Protein AF-A0A291GX17-F1 (afdb_monomer_lite)

Structure (mmCIF, N/CA/C/O backbone):
data_AF-A0A291GX17-F1
#
_entry.id   AF-A0A291GX17-F1
#
loop_
_atom_site.group_PDB
_atom_site.id
_atom_site.type_symbol
_atom_site.label_atom_id
_atom_site.label_alt_id
_atom_site.label_comp_id
_atom_site.label_asym_id
_atom_site.label_entity_id
_atom_site.label_seq_id
_atom_site.pdbx_PDB_ins_code
_atom_site.Cartn_x
_atom_site.Cartn_y
_atom_site.Cartn_z
_atom_site.occupancy
_atom_site.B_iso_or_equiv
_atom_site.auth_seq_id
_atom_site.auth_comp_id
_atom_site.auth_asym_id
_atom_site.auth_atom_id
_atom_site.pdbx_PDB_model_num
ATOM 1 N N . MET A 1 1 ? 24.734 20.804 -15.281 1.00 50.72 1 MET A N 1
ATOM 2 C CA . MET A 1 1 ? 23.339 21.302 -15.210 1.00 50.72 1 MET A CA 1
ATOM 3 C C . MET A 1 1 ? 22.281 20.192 -15.379 1.00 50.72 1 MET A C 1
ATOM 5 O O . MET A 1 1 ? 21.147 20.442 -15.031 1.00 50.72 1 MET A O 1
ATOM 9 N N . MET A 1 2 ? 22.613 18.959 -15.807 1.00 54.62 2 MET A N 1
ATOM 10 C CA . MET A 1 2 ? 21.639 17.850 -15.981 1.00 54.62 2 MET A CA 1
ATOM 11 C C . MET A 1 2 ? 21.550 16.851 -14.801 1.00 54.62 2 MET A C 1
ATOM 13 O O . MET A 1 2 ? 20.753 15.920 -14.854 1.00 54.62 2 MET A O 1
ATOM 17 N N . GLU A 1 3 ? 22.344 17.026 -13.738 1.00 57.88 3 GLU A N 1
ATOM 18 C CA . GLU A 1 3 ? 22.359 16.127 -12.565 1.00 57.88 3 GLU A CA 1
ATOM 19 C C . GLU A 1 3 ? 21.045 16.203 -11.758 1.00 57.88 3 GLU A C 1
ATOM 21 O O . GLU A 1 3 ? 20.482 15.174 -11.399 1.00 57.88 3 GLU A O 1
ATOM 26 N N . TRP A 1 4 ? 20.451 17.393 -11.592 1.00 58.94 4 TRP A N 1
ATOM 27 C CA . TRP A 1 4 ? 19.185 17.538 -10.853 1.00 58.94 4 TRP A CA 1
ATOM 28 C C . TRP A 1 4 ? 18.002 16.857 -11.570 1.00 58.94 4 TRP A C 1
ATOM 30 O O . TRP A 1 4 ? 17.077 16.366 -10.927 1.00 58.94 4 TRP A O 1
ATOM 40 N N . ILE A 1 5 ? 18.043 16.784 -12.907 1.00 54.34 5 ILE A N 1
ATOM 41 C CA . ILE A 1 5 ? 17.041 16.088 -13.731 1.00 54.34 5 ILE A CA 1
ATOM 42 C C . ILE A 1 5 ? 17.207 14.566 -13.632 1.00 54.34 5 ILE A C 1
ATOM 44 O O . ILE A 1 5 ? 16.278 13.849 -13.977 1.00 54.34 5 ILE A O 1
ATOM 48 N N . ARG A 1 6 ? 18.342 14.050 -13.138 1.00 52.75 6 ARG A N 1
ATOM 49 C CA . ARG A 1 6 ? 18.532 12.624 -12.811 1.00 52.75 6 ARG A CA 1
ATOM 50 C C . ARG A 1 6 ? 18.174 12.300 -11.356 1.00 52.75 6 ARG A C 1
ATOM 52 O O . ARG A 1 6 ? 17.727 11.190 -11.081 1.00 52.75 6 ARG A O 1
ATOM 59 N N . GLU A 1 7 ? 18.250 13.277 -10.454 1.00 54.38 7 GLU A N 1
ATOM 60 C CA . GLU A 1 7 ? 17.769 13.148 -9.068 1.00 54.38 7 GLU A CA 1
ATOM 61 C C . GLU A 1 7 ? 16.243 13.322 -8.930 1.00 54.38 7 GLU A C 1
ATOM 63 O O . GLU A 1 7 ? 15.608 12.620 -8.141 1.00 54.38 7 GLU A O 1
ATOM 68 N N . LEU A 1 8 ? 15.617 14.183 -9.743 1.00 57.50 8 LEU A N 1
ATOM 69 C CA . LEU A 1 8 ? 14.157 14.341 -9.843 1.00 57.50 8 LEU A CA 1
ATOM 70 C C . LEU A 1 8 ? 13.377 13.065 -10.218 1.00 57.50 8 LEU A C 1
ATOM 72 O O . LEU A 1 8 ? 12.280 12.907 -9.692 1.00 57.50 8 LEU A O 1
ATOM 76 N N . PRO A 1 9 ? 13.849 12.156 -11.094 1.00 68.00 9 PRO A N 1
ATOM 77 C CA . PRO A 1 9 ? 13.149 10.913 -11.387 1.00 68.00 9 PRO A CA 1
ATOM 78 C C . PRO A 1 9 ? 13.053 10.028 -10.154 1.00 68.00 9 PRO A C 1
ATOM 80 O O . PRO A 1 9 ? 11.993 9.463 -9.901 1.00 68.00 9 PRO A O 1
ATOM 83 N N . LEU A 1 10 ? 14.118 9.950 -9.351 1.00 67.81 10 LEU A N 1
ATOM 84 C CA . LEU A 1 10 ? 14.095 9.189 -8.108 1.00 67.81 10 LEU A CA 1
ATOM 85 C C . LEU A 1 10 ? 13.261 9.899 -7.046 1.00 67.81 10 LEU A C 1
ATOM 87 O O . LEU A 1 10 ? 12.361 9.288 -6.478 1.00 67.81 10 LEU A O 1
ATOM 91 N N . LEU A 1 11 ? 13.486 11.194 -6.823 1.00 73.56 11 LEU A N 1
ATOM 92 C CA . LEU A 1 11 ? 12.741 11.959 -5.824 1.00 73.56 11 LEU A CA 1
ATOM 93 C C . LEU A 1 11 ? 11.249 12.066 -6.176 1.00 73.56 11 LEU A C 1
ATOM 95 O O . LEU A 1 11 ? 10.399 11.943 -5.302 1.00 73.56 11 LEU A O 1
ATOM 99 N N . GLY A 1 12 ? 10.925 12.230 -7.456 1.00 73.31 12 GLY A N 1
ATOM 100 C CA . GLY A 1 12 ? 9.571 12.265 -8.001 1.00 73.31 12 GLY A CA 1
ATOM 101 C C . GLY A 1 12 ? 8.882 10.904 -7.959 1.00 73.31 12 GLY A C 1
ATOM 102 O O . GLY A 1 12 ? 7.723 10.835 -7.555 1.00 73.31 12 GLY A O 1
ATOM 103 N N . ALA A 1 13 ? 9.585 9.810 -8.282 1.00 71.44 13 ALA A N 1
ATOM 104 C CA . ALA A 1 13 ? 9.055 8.454 -8.120 1.00 71.44 13 ALA A CA 1
ATOM 105 C C . ALA A 1 13 ? 8.811 8.118 -6.643 1.00 71.44 13 ALA A C 1
ATOM 107 O O . ALA A 1 13 ? 7.742 7.614 -6.302 1.00 71.44 13 ALA A O 1
ATOM 108 N N . VAL A 1 14 ? 9.756 8.452 -5.756 1.00 72.62 14 VAL A N 1
ATOM 109 C CA . VAL A 1 14 ? 9.595 8.308 -4.302 1.00 72.62 14 VAL A CA 1
ATOM 110 C C . VAL A 1 14 ? 8.417 9.146 -3.816 1.00 72.62 14 VAL A C 1
ATOM 112 O O . VAL A 1 14 ? 7.564 8.615 -3.115 1.00 72.62 14 VAL A O 1
ATOM 115 N N . ALA A 1 15 ? 8.313 10.418 -4.210 1.00 74.31 15 ALA A N 1
ATOM 116 C CA . ALA A 1 15 ? 7.224 11.304 -3.800 1.00 74.31 15 ALA A CA 1
ATOM 117 C C . ALA A 1 15 ? 5.856 10.811 -4.292 1.00 74.31 15 ALA A C 1
ATOM 119 O O . ALA A 1 15 ? 4.897 10.796 -3.521 1.00 74.31 15 ALA A O 1
ATOM 120 N N . PHE A 1 16 ? 5.765 10.354 -5.542 1.00 74.38 16 PHE A N 1
ATOM 121 C CA . PHE A 1 16 ? 4.548 9.772 -6.105 1.00 74.38 16 PHE A CA 1
ATOM 122 C C . PHE A 1 16 ? 4.145 8.486 -5.374 1.00 74.38 16 PHE A C 1
ATOM 124 O O . PHE A 1 16 ? 3.009 8.365 -4.915 1.00 74.38 16 PHE A O 1
ATOM 131 N N . LEU A 1 17 ? 5.077 7.544 -5.197 1.00 71.50 17 LEU A N 1
ATOM 132 C CA . LEU A 1 17 ? 4.835 6.308 -4.447 1.00 71.50 17 LEU A CA 1
ATOM 133 C C . LEU A 1 17 ? 4.435 6.601 -3.001 1.00 71.50 17 LEU A C 1
ATOM 135 O O . LEU A 1 17 ? 3.506 5.989 -2.477 1.00 71.50 17 LEU A O 1
ATOM 139 N N . TYR A 1 18 ? 5.089 7.569 -2.368 1.00 68.69 18 TYR A N 1
ATOM 140 C CA . TYR A 1 18 ? 4.777 8.006 -1.017 1.00 68.69 18 TYR A CA 1
ATOM 141 C C . TYR A 1 18 ? 3.364 8.597 -0.939 1.00 68.69 18 TYR A C 1
ATOM 143 O O . TYR A 1 18 ? 2.589 8.193 -0.074 1.00 68.69 18 TYR A O 1
ATOM 151 N N . ALA A 1 19 ? 2.966 9.452 -1.885 1.00 76.06 19 ALA A N 1
ATOM 152 C CA . ALA A 1 19 ? 1.598 9.962 -1.975 1.00 76.06 19 ALA A CA 1
ATOM 153 C C . ALA A 1 19 ? 0.570 8.826 -2.123 1.00 76.06 19 ALA A C 1
ATOM 155 O O . ALA A 1 19 ? -0.420 8.788 -1.389 1.00 76.06 19 ALA A O 1
ATOM 156 N N . VAL A 1 20 ? 0.833 7.844 -2.990 1.00 74.94 20 VAL A N 1
ATOM 157 C CA . VAL A 1 20 ? -0.025 6.657 -3.153 1.00 74.94 20 VAL A CA 1
ATOM 158 C C . VAL A 1 20 ? -0.124 5.851 -1.854 1.00 74.94 20 VAL A C 1
ATOM 160 O O . VAL A 1 20 ? -1.219 5.415 -1.484 1.00 74.94 20 VAL A O 1
ATOM 163 N N . ILE A 1 21 ? 0.985 5.670 -1.126 1.00 79.94 21 ILE A N 1
ATOM 164 C CA . ILE A 1 21 ? 0.999 4.994 0.180 1.00 79.94 21 ILE A CA 1
ATOM 165 C C . ILE A 1 21 ? 0.101 5.736 1.166 1.00 79.94 21 ILE A C 1
ATOM 167 O O . ILE A 1 21 ? -0.741 5.102 1.802 1.00 79.94 21 ILE A O 1
ATOM 171 N N . TRP A 1 22 ? 0.229 7.058 1.263 1.00 77.12 22 TRP A N 1
ATOM 172 C CA . TRP A 1 22 ? -0.592 7.886 2.145 1.00 77.12 22 TRP A CA 1
ATOM 173 C C . TRP A 1 22 ? -2.075 7.814 1.797 1.00 77.12 22 TRP A C 1
ATOM 175 O O . TRP A 1 22 ? -2.896 7.578 2.686 1.00 77.12 22 TRP A O 1
ATOM 185 N N . CYS A 1 23 ? -2.426 7.935 0.516 1.00 80.06 23 CYS A N 1
ATOM 186 C CA . CYS A 1 23 ? -3.803 7.801 0.054 1.00 80.06 23 CYS A CA 1
ATOM 187 C C . CYS A 1 23 ? -4.372 6.421 0.394 1.00 80.06 23 CYS A C 1
ATOM 189 O O . CYS A 1 23 ? -5.441 6.328 0.992 1.00 80.06 23 CYS A O 1
ATOM 191 N N . ARG A 1 24 ? -3.657 5.339 0.071 1.00 80.31 24 ARG A N 1
ATOM 192 C CA . ARG A 1 24 ? -4.155 3.970 0.263 1.00 80.31 24 ARG A CA 1
ATOM 193 C C . ARG A 1 24 ? -4.200 3.565 1.732 1.00 80.31 24 ARG A C 1
ATOM 195 O O . ARG A 1 24 ? -5.231 3.079 2.200 1.00 80.31 24 ARG A O 1
ATOM 202 N N . ALA A 1 25 ? -3.099 3.732 2.460 1.00 72.38 25 ALA A N 1
ATOM 203 C CA . ALA A 1 25 ? -3.012 3.364 3.871 1.00 72.38 25 ALA A CA 1
ATOM 204 C C . ALA A 1 25 ? -3.950 4.239 4.709 1.00 72.38 25 ALA A C 1
ATOM 206 O O . ALA A 1 25 ? -4.716 3.714 5.518 1.00 72.38 25 ALA A O 1
ATOM 207 N N . GLY A 1 26 ? -3.978 5.547 4.430 1.00 72.81 26 GLY A N 1
ATOM 208 C CA . GLY A 1 26 ? -4.889 6.503 5.050 1.00 72.81 26 GLY A CA 1
ATOM 209 C C . GLY A 1 26 ? -6.358 6.192 4.767 1.00 72.81 26 GLY A C 1
ATOM 210 O O . GLY A 1 26 ? -7.144 6.126 5.710 1.00 72.81 26 GLY A O 1
ATOM 211 N N . ALA A 1 27 ? -6.740 5.921 3.514 1.00 78.69 27 ALA A N 1
ATOM 212 C CA . ALA A 1 27 ? -8.107 5.515 3.175 1.00 78.69 27 ALA A CA 1
ATOM 213 C C . ALA A 1 27 ? -8.508 4.226 3.904 1.00 78.69 27 ALA A C 1
ATOM 215 O O . ALA A 1 27 ? -9.559 4.179 4.537 1.00 78.69 27 ALA A O 1
ATOM 216 N N . THR A 1 28 ? -7.641 3.211 3.900 1.00 74.69 28 THR A N 1
ATOM 217 C CA . THR A 1 28 ? -7.882 1.932 4.592 1.00 74.69 28 THR A CA 1
ATOM 218 C C . THR A 1 28 ? -8.068 2.133 6.100 1.00 74.69 28 THR A C 1
ATOM 220 O O . THR A 1 28 ? -8.991 1.588 6.709 1.00 74.69 28 THR A O 1
ATOM 223 N N . TYR A 1 29 ? -7.227 2.968 6.708 1.00 73.12 29 TYR A N 1
ATOM 224 C CA . TYR A 1 29 ? -7.314 3.335 8.117 1.00 73.12 29 TYR A CA 1
ATOM 225 C C . TYR A 1 29 ? -8.605 4.102 8.447 1.00 73.12 29 TYR A C 1
ATOM 227 O O . TYR A 1 29 ? -9.268 3.808 9.445 1.00 73.12 29 TYR A O 1
ATOM 235 N N . LEU A 1 30 ? -8.999 5.064 7.606 1.00 77.69 30 LEU A N 1
ATOM 236 C CA . LEU A 1 30 ? -10.239 5.829 7.765 1.00 77.69 30 LEU A CA 1
ATOM 237 C C . LEU A 1 30 ? -11.475 4.943 7.621 1.00 77.69 30 LEU A C 1
ATOM 239 O O . LEU A 1 30 ? -12.404 5.085 8.416 1.00 77.69 30 LEU A O 1
ATOM 243 N N . VAL A 1 31 ? -11.460 4.005 6.673 1.00 83.44 31 VAL A N 1
ATOM 244 C CA . VAL A 1 31 ? -12.503 2.984 6.517 1.00 83.44 31 VAL A CA 1
ATOM 245 C C . VAL A 1 31 ? -12.607 2.139 7.785 1.00 83.44 31 VAL A C 1
ATOM 247 O O . VAL A 1 31 ? -13.695 2.038 8.347 1.00 83.44 31 VAL A O 1
ATOM 250 N N . GLY A 1 32 ? -11.491 1.620 8.313 1.00 77.38 32 GLY A N 1
ATOM 251 C CA . 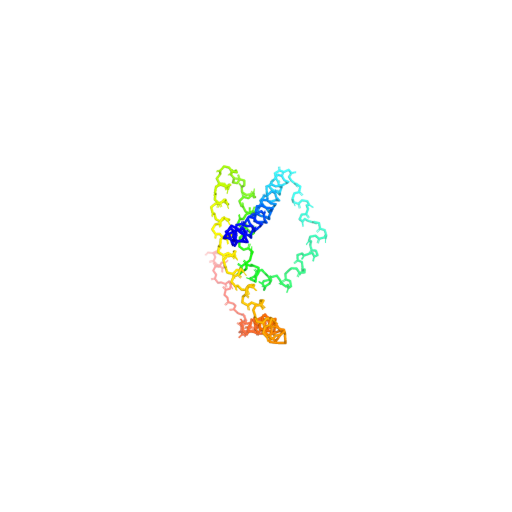GLY A 1 32 ? -11.485 0.861 9.573 1.00 77.38 32 GLY A CA 1
ATOM 252 C C . GLY A 1 32 ? -12.024 1.672 10.759 1.00 77.38 32 GLY A C 1
ATOM 253 O O . GLY A 1 32 ? -12.838 1.191 11.549 1.00 77.38 32 GLY A O 1
ATOM 254 N N . ARG A 1 33 ? -11.648 2.951 10.853 1.00 78.12 33 ARG A N 1
ATOM 255 C CA . ARG A 1 33 ? -12.122 3.861 11.907 1.00 78.12 33 ARG A CA 1
ATOM 256 C C . ARG A 1 33 ? -13.608 4.222 11.746 1.00 78.12 33 ARG A C 1
ATOM 258 O O . ARG A 1 33 ? -14.314 4.403 12.739 1.00 78.12 33 ARG A O 1
ATOM 265 N N . GLY A 1 34 ? -14.093 4.329 10.510 1.00 80.88 34 GLY A N 1
ATOM 266 C CA . GLY A 1 34 ? -15.508 4.498 10.174 1.00 80.88 34 GLY A CA 1
ATOM 267 C C . GLY A 1 34 ? -16.331 3.269 10.555 1.00 80.88 34 GLY A C 1
ATOM 268 O O . GLY A 1 34 ? -17.354 3.409 11.224 1.00 80.88 34 GLY A O 1
ATOM 269 N N . ALA A 1 35 ? -15.829 2.073 10.238 1.00 80.69 35 ALA A N 1
ATOM 270 C CA . ALA A 1 35 ? -16.431 0.803 10.632 1.00 80.69 35 ALA A CA 1
ATOM 271 C C . ALA A 1 35 ? -16.544 0.677 12.159 1.00 80.69 35 ALA A C 1
ATOM 273 O O . ALA A 1 35 ? -17.615 0.351 12.662 1.00 80.69 35 ALA A O 1
ATOM 274 N N . ARG A 1 36 ? -15.502 1.057 12.916 1.00 76.75 36 ARG A N 1
ATOM 275 C CA . ARG A 1 36 ? -15.554 1.117 14.390 1.00 76.75 36 ARG A CA 1
ATOM 276 C C . ARG A 1 36 ? -16.681 2.021 14.902 1.00 76.75 36 ARG A C 1
ATOM 278 O O . ARG A 1 36 ? -17.419 1.647 15.807 1.00 76.75 36 ARG A O 1
ATOM 285 N N . ARG A 1 37 ? -16.843 3.216 14.320 1.00 80.00 37 ARG A N 1
ATOM 286 C CA . ARG A 1 37 ? -17.927 4.145 14.698 1.00 80.00 37 ARG A CA 1
ATOM 287 C C . ARG A 1 37 ? -19.311 3.601 14.351 1.00 80.00 37 ARG A C 1
ATOM 289 O O . ARG A 1 37 ? -20.250 3.831 15.106 1.00 80.00 37 ARG A O 1
ATOM 296 N N . ALA A 1 38 ? -19.443 2.903 13.226 1.00 77.00 38 ALA A N 1
ATOM 297 C CA . ALA A 1 38 ? -20.689 2.255 12.830 1.00 77.00 38 ALA A CA 1
ATOM 298 C C . ALA A 1 38 ? -21.032 1.069 13.748 1.00 77.00 38 ALA A C 1
ATOM 300 O O . ALA A 1 38 ? -22.197 0.906 14.111 1.00 77.00 38 ALA A O 1
ATOM 301 N N . ALA A 1 39 ? -20.025 0.296 14.170 1.00 75.00 39 ALA A N 1
ATOM 302 C CA . ALA A 1 39 ? -20.172 -0.807 15.117 1.00 75.00 39 ALA A CA 1
ATOM 303 C C . ALA A 1 39 ? -20.651 -0.305 16.484 1.00 75.00 39 ALA A C 1
ATOM 305 O O . ALA A 1 39 ? -21.655 -0.790 16.992 1.00 75.00 39 ALA A O 1
ATOM 306 N N . ASN A 1 40 ? -20.034 0.759 17.007 1.00 75.12 40 ASN A N 1
ATOM 307 C CA . ASN A 1 40 ? -20.454 1.398 18.261 1.00 75.12 40 ASN A CA 1
ATOM 308 C C . ASN A 1 40 ? -21.882 1.978 18.214 1.00 75.12 40 ASN A C 1
ATOM 310 O O . ASN A 1 40 ? -22.449 2.286 19.255 1.00 75.12 40 ASN A O 1
ATOM 314 N N . ARG A 1 41 ? -22.461 2.159 17.021 1.00 77.19 41 ARG A N 1
ATOM 315 C CA . ARG A 1 41 ? -23.844 2.621 16.816 1.00 77.19 41 ARG A CA 1
ATOM 316 C C . ARG A 1 41 ? -24.817 1.482 16.479 1.00 77.19 41 ARG A C 1
ATOM 318 O O . ARG A 1 41 ? -25.928 1.763 16.047 1.00 77.19 41 ARG A O 1
ATOM 325 N N . GLY A 1 42 ? -24.393 0.219 16.581 1.00 72.19 42 GLY A N 1
ATOM 326 C CA . GLY A 1 42 ? -25.215 -0.959 16.269 1.00 72.19 42 GLY A CA 1
ATOM 327 C C . GLY A 1 42 ? -25.502 -1.187 14.777 1.00 72.19 42 GLY A C 1
ATOM 328 O O . GLY A 1 42 ? -26.174 -2.148 14.420 1.00 72.19 42 GLY A O 1
ATOM 329 N N . ARG A 1 43 ? -24.976 -0.349 13.870 1.00 66.50 43 ARG A N 1
ATOM 330 C CA . ARG A 1 43 ? -25.295 -0.406 12.426 1.00 66.50 43 ARG A CA 1
ATOM 331 C C . ARG A 1 43 ? -24.566 -1.528 11.683 1.00 66.50 43 ARG A C 1
ATOM 333 O O . ARG A 1 43 ? -24.970 -1.883 10.583 1.00 66.50 43 ARG A O 1
ATOM 340 N N . VAL A 1 44 ? -23.491 -2.068 12.261 1.00 69.31 44 VAL A N 1
ATOM 341 C CA . VAL A 1 44 ? -22.695 -3.143 11.643 1.00 69.31 44 VAL A CA 1
ATOM 342 C C . VAL A 1 44 ? -23.398 -4.494 11.742 1.00 69.31 44 VAL A C 1
ATOM 344 O O . VAL A 1 44 ? -23.408 -5.212 10.751 1.00 69.31 44 VAL A O 1
ATOM 347 N N . ALA A 1 45 ? -24.041 -4.809 12.871 1.00 67.88 45 ALA A N 1
ATOM 348 C CA . ALA A 1 45 ? -24.790 -6.058 13.027 1.00 67.88 45 ALA A CA 1
ATOM 349 C C . ALA A 1 45 ? -25.913 -6.166 11.977 1.00 67.88 45 ALA A C 1
ATOM 351 O O . ALA A 1 45 ? -25.930 -7.099 11.184 1.00 67.88 45 ALA A O 1
ATOM 352 N N . ALA A 1 46 ? -26.734 -5.118 11.850 1.00 71.00 46 ALA A N 1
ATOM 353 C CA . ALA A 1 46 ? -27.810 -5.060 10.857 1.00 71.00 46 ALA A CA 1
ATOM 354 C C . ALA A 1 46 ? -27.326 -5.116 9.390 1.00 71.00 46 ALA A C 1
ATOM 356 O O . ALA A 1 46 ? -28.065 -5.535 8.504 1.00 71.00 46 ALA A O 1
ATOM 357 N N . PHE A 1 47 ? -26.096 -4.675 9.109 1.00 73.31 47 PHE A N 1
ATOM 358 C CA . PHE A 1 47 ? -25.514 -4.747 7.767 1.00 73.31 47 PHE A CA 1
ATOM 359 C C . PHE A 1 47 ? -24.988 -6.151 7.432 1.00 73.31 47 PHE A C 1
ATOM 361 O O . PHE A 1 47 ? -25.141 -6.606 6.294 1.00 73.31 47 PHE A O 1
ATOM 368 N N . LEU A 1 48 ? -24.386 -6.838 8.410 1.00 73.25 48 LEU A N 1
ATOM 369 C CA . LEU A 1 48 ? -23.848 -8.192 8.247 1.00 73.25 48 LEU A CA 1
ATOM 370 C C . LEU A 1 48 ? -24.947 -9.229 7.982 1.00 73.25 48 LEU A C 1
ATOM 372 O O . LEU A 1 48 ? -24.727 -10.134 7.181 1.00 73.25 48 LEU A O 1
ATOM 376 N N . ASP A 1 49 ? -26.139 -9.028 8.545 1.00 76.12 49 ASP A N 1
ATOM 377 C CA . ASP A 1 49 ? -27.309 -9.891 8.322 1.00 76.12 49 ASP A CA 1
ATOM 378 C C . ASP A 1 49 ? -28.003 -9.650 6.966 1.00 76.12 49 ASP A C 1
ATOM 380 O O . ASP A 1 49 ? -29.007 -10.283 6.635 1.00 76.12 49 ASP A O 1
ATOM 384 N N . SER A 1 50 ? -27.492 -8.732 6.136 1.00 79.25 50 SER A N 1
ATOM 385 C CA . SER A 1 50 ? -28.141 -8.413 4.866 1.00 79.25 50 SER A CA 1
ATOM 386 C C . SER A 1 50 ? -28.023 -9.554 3.829 1.00 79.25 50 SER A C 1
ATOM 388 O O . SER A 1 50 ? -26.977 -10.209 3.701 1.00 79.25 50 SER A O 1
ATOM 390 N N . PRO A 1 51 ? -29.048 -9.757 2.974 1.00 76.69 51 PRO A N 1
ATOM 391 C CA . PRO A 1 51 ? -29.027 -10.783 1.922 1.00 76.69 51 PRO A CA 1
ATOM 392 C C . PRO A 1 51 ? -27.905 -10.596 0.886 1.00 76.69 51 PRO A C 1
ATOM 394 O O . PRO A 1 51 ? -27.531 -11.531 0.173 1.00 76.69 51 PRO A O 1
ATOM 397 N N . ALA A 1 52 ? -27.387 -9.373 0.748 1.00 74.06 52 ALA A N 1
ATOM 398 C CA . ALA A 1 52 ? -26.248 -9.068 -0.113 1.00 74.06 52 ALA A CA 1
ATOM 399 C C . ALA A 1 52 ? -24.932 -9.594 0.483 1.00 74.06 52 ALA A C 1
ATOM 401 O O . ALA A 1 52 ? -24.149 -10.221 -0.231 1.00 74.06 52 ALA A O 1
ATOM 402 N N . VAL A 1 53 ? -24.725 -9.412 1.792 1.00 76.06 53 VAL A N 1
ATOM 403 C CA . VAL A 1 53 ? -23.540 -9.914 2.506 1.00 76.06 53 VAL A CA 1
ATOM 404 C C . VAL A 1 53 ? -23.527 -11.438 2.523 1.00 76.06 53 VAL A C 1
ATOM 406 O O . VAL A 1 53 ? -22.511 -12.033 2.186 1.00 76.06 53 VAL A O 1
ATOM 409 N N . THR A 1 54 ? -24.667 -12.083 2.773 1.00 78.12 54 THR A N 1
ATOM 410 C CA . THR A 1 54 ? -24.761 -13.556 2.772 1.00 78.12 54 THR A CA 1
ATOM 411 C C . THR A 1 54 ? -24.362 -14.166 1.418 1.00 78.12 54 THR A C 1
ATOM 413 O O . THR A 1 54 ? -23.593 -15.129 1.360 1.00 78.12 54 THR A O 1
ATOM 416 N N . ARG A 1 55 ? -24.808 -13.566 0.303 1.00 77.88 55 ARG A N 1
ATOM 417 C CA . ARG A 1 55 ? -24.425 -13.998 -1.056 1.00 77.88 55 ARG A CA 1
ATOM 418 C C . ARG A 1 55 ? -22.944 -13.765 -1.354 1.00 77.88 55 ARG A C 1
ATOM 420 O O . ARG A 1 55 ? -22.302 -14.619 -1.966 1.00 77.88 55 ARG A O 1
ATOM 427 N N . ALA A 1 56 ? -22.390 -12.644 -0.899 1.00 70.50 56 ALA A N 1
ATOM 428 C CA . ALA A 1 56 ? -20.965 -12.360 -1.029 1.00 70.50 56 ALA A CA 1
ATOM 429 C C . ALA A 1 56 ? -20.108 -13.349 -0.215 1.00 70.50 56 ALA A C 1
ATOM 431 O O . ALA A 1 56 ? -19.116 -13.862 -0.733 1.00 70.50 56 ALA A O 1
ATOM 432 N N . THR A 1 57 ? -20.518 -13.693 1.009 1.00 75.44 57 THR A N 1
ATOM 433 C CA . THR A 1 57 ? -19.829 -14.670 1.870 1.00 75.44 57 THR A CA 1
ATOM 434 C C . THR A 1 57 ? -19.786 -16.056 1.232 1.00 75.44 57 THR A C 1
ATOM 436 O O . THR A 1 57 ? -18.733 -16.687 1.230 1.00 75.44 57 THR A O 1
ATOM 439 N N . ALA A 1 58 ? -20.874 -16.509 0.601 1.00 77.19 58 ALA A N 1
ATOM 440 C CA . ALA A 1 58 ? -20.897 -17.793 -0.107 1.00 77.19 58 ALA A CA 1
ATOM 441 C C . ALA A 1 58 ? -19.918 -17.833 -1.301 1.00 77.19 58 ALA A C 1
ATOM 443 O O . ALA A 1 58 ? -19.212 -18.822 -1.513 1.00 77.19 58 ALA A O 1
ATOM 444 N N . LEU A 1 59 ? -19.821 -16.736 -2.060 1.00 71.12 59 LEU A N 1
ATOM 445 C CA . LEU A 1 59 ? -18.862 -16.590 -3.162 1.00 71.12 59 LEU A CA 1
ATOM 446 C C . LEU A 1 59 ? -17.409 -16.556 -2.673 1.00 71.12 59 LEU A C 1
ATOM 448 O O . LEU A 1 59 ? -16.533 -17.154 -3.305 1.00 71.12 59 LEU A O 1
ATOM 452 N N . ILE A 1 60 ? -17.159 -15.885 -1.547 1.00 70.50 60 ILE A N 1
ATOM 453 C CA . ILE A 1 60 ? -15.838 -15.814 -0.922 1.00 70.50 60 ILE A CA 1
ATOM 454 C C . ILE A 1 60 ? -15.465 -17.162 -0.311 1.00 70.50 60 ILE A C 1
ATOM 456 O O . ILE A 1 60 ? -14.347 -17.591 -0.523 1.00 70.50 60 ILE A O 1
ATOM 460 N N . HIS A 1 61 ? -16.348 -17.902 0.356 1.00 76.19 61 HIS A N 1
ATOM 461 C CA . HIS A 1 61 ? -16.004 -19.237 0.873 1.00 76.19 61 HIS A CA 1
ATOM 462 C C . HIS A 1 61 ? -15.555 -20.205 -0.233 1.00 76.19 61 HIS A C 1
ATOM 464 O O . HIS A 1 61 ? -14.657 -21.012 -0.012 1.00 76.19 61 HIS A O 1
ATOM 470 N N . ARG A 1 62 ? -16.090 -20.063 -1.453 1.00 73.94 62 ARG A N 1
ATOM 471 C CA . ARG A 1 62 ? -15.700 -20.879 -2.615 1.00 73.94 62 ARG A CA 1
ATOM 472 C C . ARG A 1 62 ? -14.287 -20.593 -3.140 1.00 73.94 62 ARG A C 1
ATOM 474 O O . ARG A 1 62 ? -13.621 -21.505 -3.617 1.00 73.94 62 ARG A O 1
ATOM 481 N N . TRP A 1 63 ? -13.838 -19.339 -3.102 1.00 65.50 63 TRP A N 1
ATOM 482 C CA . TRP A 1 63 ? -12.571 -18.907 -3.728 1.00 65.50 63 TRP A CA 1
ATOM 483 C C . TRP A 1 63 ? -11.596 -18.230 -2.757 1.00 65.50 63 TRP A C 1
ATOM 485 O O . TRP A 1 63 ? -10.516 -17.792 -3.149 1.00 65.50 63 TRP A O 1
ATOM 495 N N . GLY A 1 64 ? -11.977 -18.129 -1.491 1.00 60.06 64 GLY A N 1
ATOM 496 C CA . GLY A 1 64 ? -11.420 -17.199 -0.522 1.00 60.06 64 GLY A CA 1
ATOM 497 C C . GLY A 1 64 ? -10.066 -17.637 -0.027 1.00 60.06 64 GLY A C 1
ATOM 498 O O . GLY A 1 64 ? -9.146 -16.841 -0.084 1.00 60.06 64 GLY A O 1
ATOM 499 N N . ALA A 1 65 ? -9.893 -18.894 0.383 1.00 69.38 65 ALA A N 1
ATOM 500 C CA . ALA A 1 65 ? -8.628 -19.333 0.976 1.00 69.38 65 ALA A CA 1
ATOM 501 C C . ALA A 1 65 ? -7.400 -19.090 0.061 1.00 69.38 65 ALA A C 1
ATOM 503 O O . ALA A 1 65 ? -6.434 -18.480 0.526 1.00 69.38 65 ALA A O 1
ATOM 504 N N . PRO A 1 66 ? -7.425 -19.425 -1.248 1.00 69.25 66 PRO A N 1
ATOM 505 C CA . PRO A 1 66 ? -6.313 -19.107 -2.146 1.00 69.25 66 PRO A CA 1
ATOM 506 C C . PRO A 1 66 ? -6.157 -17.604 -2.410 1.00 69.25 66 PRO A C 1
ATOM 508 O O . PRO A 1 66 ? -5.037 -17.097 -2.440 1.00 69.25 66 PRO A O 1
ATOM 511 N N . VAL A 1 67 ? -7.264 -16.879 -2.605 1.00 68.19 67 VAL A N 1
ATOM 512 C CA . VAL A 1 67 ? -7.250 -15.429 -2.879 1.00 68.19 67 VAL A CA 1
ATOM 513 C C . VAL A 1 67 ? -6.732 -14.648 -1.672 1.00 68.19 67 VAL A C 1
ATOM 515 O O . VAL A 1 67 ? -5.960 -13.703 -1.823 1.00 68.19 67 VAL A O 1
ATOM 518 N N . VAL A 1 68 ? -7.103 -15.074 -0.470 1.00 64.12 68 VAL A N 1
ATOM 519 C CA . VAL A 1 68 ? -6.643 -14.528 0.803 1.00 64.12 68 VAL A CA 1
ATOM 520 C C . VAL A 1 68 ? -5.158 -14.832 0.985 1.00 64.12 68 VAL A C 1
ATOM 522 O O . VAL A 1 68 ? -4.387 -13.909 1.211 1.00 64.12 68 VAL A O 1
ATOM 525 N N . ALA A 1 69 ? -4.705 -16.070 0.781 1.00 66.31 69 ALA A N 1
ATOM 526 C CA . ALA A 1 69 ? -3.278 -16.394 0.872 1.00 66.31 69 ALA A CA 1
ATOM 527 C C . ALA A 1 69 ? -2.417 -15.577 -0.114 1.00 66.31 69 ALA A C 1
ATOM 529 O O . ALA A 1 69 ? -1.357 -15.068 0.251 1.00 66.31 69 ALA A O 1
ATOM 530 N N . LEU A 1 70 ? -2.880 -15.404 -1.357 1.00 63.69 70 LEU A N 1
ATOM 531 C CA . LEU A 1 70 ? -2.193 -14.590 -2.368 1.00 63.69 70 LEU A CA 1
ATOM 532 C C . LEU A 1 70 ? -2.207 -13.098 -2.034 1.00 63.69 70 LEU A C 1
ATOM 534 O O . LEU A 1 70 ? -1.209 -12.411 -2.266 1.00 63.69 70 LEU A O 1
ATOM 538 N N . SER A 1 71 ? -3.312 -12.592 -1.481 1.00 63.25 71 SER A N 1
ATOM 539 C CA . SER A 1 71 ? -3.363 -11.204 -1.040 1.00 63.25 71 SER A CA 1
ATOM 540 C C . SER A 1 71 ? -2.371 -10.995 0.098 1.00 63.25 71 SER A C 1
ATOM 542 O O . SER A 1 71 ? -1.532 -10.112 -0.021 1.00 63.25 71 SER A O 1
ATOM 544 N N . PHE A 1 72 ? -2.351 -11.844 1.131 1.00 62.97 72 PHE A N 1
ATOM 545 C CA . PHE A 1 72 ? -1.406 -11.741 2.252 1.00 62.97 72 PHE A CA 1
ATOM 546 C C . PHE A 1 72 ? 0.067 -11.827 1.834 1.00 62.97 72 PHE A C 1
ATOM 548 O O . PHE A 1 72 ? 0.885 -11.135 2.434 1.00 62.97 72 PHE A O 1
ATOM 555 N N . LEU A 1 73 ? 0.393 -12.584 0.783 1.00 61.53 73 LEU A N 1
ATOM 556 C CA . LEU A 1 73 ? 1.750 -12.666 0.228 1.00 61.53 73 LEU A CA 1
ATOM 557 C C . LEU A 1 73 ? 2.213 -11.369 -0.458 1.00 61.53 73 LEU A C 1
ATOM 559 O O . LEU A 1 73 ? 3.409 -11.158 -0.624 1.00 61.53 73 LEU A O 1
ATOM 563 N N . THR A 1 74 ? 1.281 -10.512 -0.878 1.00 63.94 74 THR A N 1
ATOM 564 C CA . THR A 1 74 ? 1.581 -9.313 -1.671 1.00 63.94 74 THR A CA 1
ATOM 565 C C . THR A 1 74 ? 1.262 -8.026 -0.910 1.00 63.94 74 THR A C 1
ATOM 567 O O . THR A 1 74 ? 2.158 -7.253 -0.589 1.00 63.94 74 THR A O 1
ATOM 570 N N . ILE A 1 75 ? -0.012 -7.771 -0.612 1.00 74.44 75 ILE A N 1
ATOM 571 C CA . ILE A 1 75 ? -0.523 -6.463 -0.141 1.00 74.44 75 ILE A CA 1
ATOM 572 C C . ILE A 1 75 ? -1.516 -6.602 1.033 1.00 74.44 75 ILE A C 1
ATOM 574 O O . ILE A 1 75 ? -1.835 -5.637 1.738 1.00 74.44 75 ILE A O 1
ATOM 578 N N . GLY A 1 76 ? -2.006 -7.813 1.275 1.00 71.56 76 GLY A N 1
ATOM 579 C CA . GLY A 1 76 ? -3.074 -8.154 2.208 1.00 71.56 76 GLY A CA 1
ATOM 580 C C . GLY A 1 76 ? -2.684 -7.907 3.655 1.00 71.56 76 GLY A C 1
ATOM 581 O O . GLY A 1 76 ? -3.437 -7.245 4.362 1.00 71.56 76 GLY A O 1
ATOM 582 N N . PHE A 1 77 ? -1.482 -8.318 4.074 1.00 74.44 77 PHE A N 1
ATOM 583 C CA . PHE A 1 77 ? -1.012 -8.071 5.440 1.00 74.44 77 PHE A CA 1
ATOM 584 C C . PHE A 1 77 ? -0.946 -6.574 5.755 1.00 74.44 77 PHE A C 1
ATOM 586 O O . PHE A 1 77 ? -1.476 -6.119 6.763 1.00 74.44 77 PHE A O 1
ATOM 593 N N . GLN A 1 78 ? -0.361 -5.785 4.851 1.00 78.00 78 GLN A N 1
ATOM 594 C CA . GLN A 1 78 ? -0.232 -4.340 5.032 1.00 78.00 78 GLN A CA 1
ATOM 595 C C . GLN A 1 78 ? -1.604 -3.654 5.076 1.00 78.00 78 GLN A C 1
ATOM 597 O O . GLN A 1 78 ? -1.826 -2.731 5.858 1.00 78.00 78 GLN A O 1
ATOM 602 N N . THR A 1 79 ? -2.544 -4.102 4.246 1.00 77.50 79 THR A N 1
ATOM 603 C CA . THR A 1 79 ? -3.912 -3.570 4.225 1.00 77.50 79 THR A CA 1
ATOM 604 C C . THR A 1 79 ? -4.660 -3.942 5.506 1.00 77.50 79 THR A C 1
ATOM 606 O O . THR A 1 79 ? -5.241 -3.067 6.144 1.00 77.50 79 THR A O 1
ATOM 609 N N . ALA A 1 80 ? -4.572 -5.201 5.940 1.00 75.62 80 ALA A N 1
ATOM 610 C CA . ALA A 1 80 ? -5.173 -5.687 7.177 1.00 75.62 80 ALA A CA 1
ATOM 611 C C . ALA A 1 80 ? -4.603 -4.973 8.409 1.00 75.62 80 ALA A C 1
ATOM 613 O O . ALA A 1 80 ? -5.372 -4.535 9.256 1.00 75.62 80 ALA A O 1
ATOM 614 N N . ALA A 1 81 ? -3.286 -4.772 8.484 1.00 79.19 81 ALA A N 1
ATOM 615 C CA . ALA A 1 81 ? -2.641 -4.050 9.578 1.00 79.19 81 ALA A CA 1
ATOM 616 C C . ALA A 1 81 ? -3.116 -2.587 9.666 1.00 79.19 81 ALA A C 1
ATOM 618 O O . ALA A 1 81 ? -3.462 -2.110 10.746 1.00 79.19 81 ALA A O 1
ATOM 619 N N . ASN A 1 82 ? -3.210 -1.884 8.531 1.00 80.62 82 ASN A N 1
ATOM 620 C CA . ASN A 1 82 ? -3.730 -0.511 8.485 1.00 80.62 82 ASN A CA 1
ATOM 621 C C . ASN A 1 82 ? -5.221 -0.438 8.854 1.00 80.62 82 ASN A C 1
ATOM 623 O O . ASN A 1 82 ? -5.633 0.438 9.619 1.00 80.62 82 ASN A O 1
ATOM 627 N N . ALA A 1 83 ? -6.029 -1.372 8.346 1.00 78.75 83 ALA A N 1
ATOM 628 C CA . ALA A 1 83 ? -7.446 -1.477 8.684 1.00 78.75 83 ALA A CA 1
ATOM 629 C C . ALA A 1 83 ? -7.639 -1.776 10.177 1.00 78.75 83 ALA A C 1
ATOM 631 O O . ALA A 1 83 ? -8.439 -1.113 10.836 1.00 78.75 83 ALA A O 1
ATOM 632 N N . ALA A 1 84 ? -6.869 -2.719 10.726 1.00 75.50 84 ALA A N 1
ATOM 633 C CA . ALA A 1 84 ? -6.893 -3.102 12.133 1.00 75.50 84 ALA A CA 1
ATOM 634 C C . ALA A 1 84 ? -6.465 -1.945 13.041 1.00 75.50 84 ALA A C 1
ATOM 636 O O . ALA A 1 84 ? -7.118 -1.698 14.052 1.00 75.50 84 ALA A O 1
ATOM 637 N N . ALA A 1 85 ? -5.444 -1.171 12.666 1.00 80.56 85 ALA A N 1
ATOM 638 C CA . ALA A 1 85 ? -5.070 0.047 13.385 1.00 80.56 85 ALA A CA 1
ATOM 639 C C . ALA A 1 85 ? -6.232 1.060 13.442 1.00 80.56 85 ALA A C 1
ATOM 641 O O . ALA A 1 85 ? -6.470 1.690 14.475 1.00 80.56 85 ALA A O 1
ATOM 642 N N . GLY A 1 86 ? -7.003 1.195 12.357 1.00 76.00 86 GLY A N 1
ATOM 643 C CA . GLY A 1 86 ? -8.208 2.030 12.319 1.00 76.00 86 GLY A CA 1
ATOM 644 C C . GLY A 1 86 ? -9.346 1.476 13.175 1.00 76.00 86 GLY A C 1
ATOM 645 O O . GLY A 1 86 ? -9.955 2.213 13.956 1.00 76.00 86 GLY A O 1
ATOM 646 N N . LEU A 1 87 ? -9.598 0.173 13.062 1.00 76.00 87 LEU A N 1
ATOM 647 C CA . LEU A 1 87 ? -10.689 -0.539 13.727 1.00 76.00 87 LEU A CA 1
ATOM 648 C C . LEU A 1 87 ? -10.493 -0.638 15.245 1.00 76.00 87 LEU A C 1
ATOM 65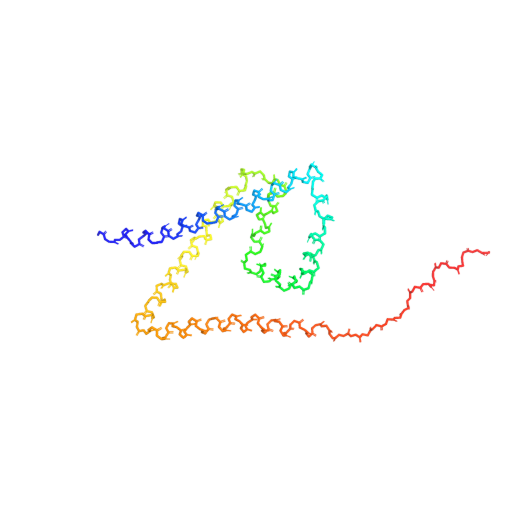0 O O . LEU A 1 87 ? -11.444 -0.482 16.004 1.00 76.00 87 LEU A O 1
ATOM 654 N N . THR A 1 88 ? -9.255 -0.821 15.700 1.00 80.94 88 THR A N 1
ATOM 655 C CA . THR A 1 88 ? -8.888 -0.800 17.129 1.00 80.94 88 THR A CA 1
ATOM 656 C C . THR A 1 88 ? -8.862 0.618 17.700 1.00 80.94 88 THR A C 1
ATOM 658 O O . THR A 1 88 ? -8.894 0.806 18.914 1.00 80.94 88 THR A O 1
ATOM 661 N N . GLY A 1 89 ? -8.869 1.642 16.839 1.00 75.88 89 GLY A N 1
ATOM 662 C CA . GLY A 1 89 ? -8.846 3.035 17.261 1.00 75.88 89 GLY A CA 1
ATOM 663 C C . GLY A 1 89 ? -7.476 3.539 17.675 1.00 75.88 89 GLY A C 1
ATOM 664 O O . GLY A 1 89 ? -7.400 4.436 18.516 1.00 75.88 89 GLY A O 1
ATOM 665 N N . MET A 1 90 ? -6.412 2.983 17.097 1.00 81.12 90 MET A N 1
ATOM 666 C CA . MET A 1 90 ? -5.048 3.426 17.353 1.00 81.12 90 MET A CA 1
ATOM 667 C C . MET A 1 90 ? -4.944 4.949 17.146 1.00 81.12 90 MET A C 1
ATOM 669 O O . MET A 1 90 ? -5.347 5.452 16.087 1.00 81.12 90 MET A O 1
ATOM 673 N N . PRO A 1 91 ? -4.433 5.711 18.133 1.00 82.00 91 PRO A N 1
ATOM 674 C CA . PRO A 1 91 ? -4.370 7.162 18.039 1.00 82.00 91 PRO A CA 1
ATOM 675 C C . PRO A 1 91 ? -3.469 7.585 16.874 1.00 82.00 91 PRO A C 1
ATOM 677 O O . PRO A 1 91 ? -2.352 7.087 16.725 1.00 82.00 91 PRO A O 1
ATOM 680 N N . ALA A 1 92 ? -3.938 8.549 16.070 1.00 77.31 92 ALA A N 1
ATOM 681 C CA . ALA A 1 92 ? -3.237 9.014 14.866 1.00 77.31 92 ALA A CA 1
ATOM 682 C C . ALA A 1 92 ? -1.798 9.466 15.157 1.00 77.31 92 ALA A C 1
ATOM 684 O O . ALA A 1 92 ? -0.906 9.240 14.353 1.00 77.31 92 ALA A O 1
ATOM 685 N N . ARG A 1 93 ? -1.551 10.011 16.354 1.00 83.25 93 ARG A N 1
ATOM 686 C CA . ARG A 1 93 ? -0.218 10.407 16.827 1.00 83.25 93 ARG A CA 1
ATOM 687 C C . ARG A 1 93 ? 0.808 9.268 16.861 1.00 83.25 93 ARG A C 1
ATOM 689 O O . ARG A 1 93 ? 1.991 9.549 16.761 1.00 83.25 93 ARG A O 1
ATOM 696 N N . ARG A 1 94 ? 0.378 8.010 17.011 1.00 82.12 94 ARG A N 1
ATOM 697 C CA . ARG A 1 94 ? 1.261 6.827 16.978 1.00 82.12 94 ARG A CA 1
ATOM 698 C C . ARG A 1 94 ? 1.291 6.166 15.601 1.00 82.12 94 ARG A C 1
ATOM 700 O O . ARG A 1 94 ? 2.317 5.636 15.199 1.00 82.12 94 ARG A O 1
ATOM 707 N N . TYR A 1 95 ? 0.175 6.220 14.879 1.00 79.81 95 TYR A N 1
ATOM 708 C CA . TYR A 1 95 ? 0.053 5.643 13.541 1.00 79.81 95 TYR A CA 1
ATOM 709 C C . TYR A 1 95 ? 0.811 6.452 12.476 1.00 79.81 95 TYR A C 1
ATOM 711 O O . TYR A 1 95 ? 1.517 5.873 11.658 1.00 79.81 95 TYR A O 1
ATOM 719 N N . LEU A 1 96 ? 0.708 7.786 12.504 1.00 81.81 96 LEU A N 1
ATOM 720 C CA . LEU A 1 96 ? 1.298 8.664 11.488 1.00 81.81 96 LEU A CA 1
ATOM 721 C C . LEU A 1 96 ? 2.835 8.602 11.443 1.00 81.81 96 LEU A C 1
ATOM 723 O O . LEU A 1 96 ? 3.356 8.488 10.338 1.00 81.81 96 LEU A O 1
ATOM 727 N N . PRO A 1 97 ? 3.577 8.607 12.572 1.00 85.25 97 PRO A N 1
ATOM 728 C CA . PRO A 1 97 ? 5.032 8.457 12.527 1.00 85.25 97 PRO A CA 1
ATOM 729 C C . PRO A 1 97 ? 5.464 7.086 11.995 1.00 85.25 97 PRO A C 1
ATOM 731 O O . PRO A 1 97 ? 6.368 7.005 11.171 1.00 85.25 97 PRO A O 1
ATOM 734 N N . ALA A 1 98 ? 4.786 6.009 12.411 1.00 82.38 98 ALA A N 1
ATOM 735 C CA . ALA A 1 98 ? 5.079 4.659 11.931 1.00 82.38 98 ALA A CA 1
ATOM 736 C C . ALA A 1 98 ? 4.800 4.513 10.425 1.00 82.38 98 ALA A C 1
ATOM 738 O O . ALA A 1 98 ? 5.604 3.928 9.699 1.00 82.38 98 ALA A O 1
ATOM 739 N N . LEU A 1 99 ? 3.693 5.090 9.944 1.00 83.12 99 LEU A N 1
ATOM 740 C CA . LEU A 1 99 ? 3.363 5.139 8.521 1.00 83.12 99 LEU A CA 1
ATOM 741 C C . LEU A 1 99 ? 4.371 5.983 7.736 1.00 83.12 99 LEU A C 1
ATOM 743 O O . LEU A 1 99 ? 4.758 5.581 6.645 1.00 83.12 99 LEU A O 1
ATOM 747 N N . ALA A 1 100 ? 4.810 7.118 8.282 1.00 80.94 100 ALA A N 1
ATOM 748 C CA . ALA A 1 100 ? 5.792 7.976 7.633 1.00 80.94 100 ALA A CA 1
ATOM 749 C C . ALA A 1 100 ? 7.128 7.245 7.448 1.00 80.94 100 ALA A C 1
ATOM 751 O O . ALA A 1 100 ? 7.629 7.163 6.331 1.00 80.94 100 ALA A O 1
ATOM 752 N N . VAL A 1 101 ? 7.667 6.647 8.515 1.00 85.94 101 VAL A N 1
ATOM 753 C CA . VAL A 1 101 ? 8.958 5.941 8.469 1.00 85.94 101 VAL A CA 1
ATOM 754 C C . VAL A 1 101 ? 8.870 4.685 7.602 1.00 85.94 101 VAL A C 1
ATOM 756 O O . VAL A 1 101 ? 9.662 4.515 6.677 1.00 85.94 101 VAL A O 1
ATOM 759 N N . GLY A 1 102 ? 7.884 3.820 7.858 1.00 81.06 102 GLY A N 1
ATOM 760 C CA . GLY A 1 102 ? 7.717 2.577 7.104 1.00 81.06 102 GLY A CA 1
ATOM 761 C C . GLY A 1 102 ? 7.351 2.822 5.640 1.00 81.06 102 GLY A C 1
ATOM 762 O O . GLY A 1 102 ? 7.866 2.149 4.752 1.00 81.06 102 GLY A O 1
ATOM 763 N N . GLY A 1 103 ? 6.496 3.811 5.375 1.00 80.00 103 GLY A N 1
ATOM 764 C CA . GLY A 1 103 ? 6.095 4.209 4.028 1.00 80.00 103 GLY A CA 1
ATOM 765 C C . GLY A 1 103 ? 7.240 4.825 3.234 1.00 80.00 103 GLY A C 1
ATOM 766 O O . GLY A 1 103 ? 7.393 4.497 2.061 1.00 80.00 103 GLY A O 1
ATOM 767 N N . LEU A 1 104 ? 8.075 5.655 3.863 1.00 80.69 104 LEU A N 1
ATOM 768 C CA . LEU A 1 104 ? 9.253 6.230 3.218 1.00 80.69 104 LEU A CA 1
ATOM 769 C C . LEU A 1 104 ? 10.277 5.145 2.871 1.00 80.69 104 LEU A C 1
ATOM 771 O O . LEU A 1 104 ? 10.715 5.074 1.727 1.00 80.69 104 LEU A O 1
ATOM 775 N N . ALA A 1 105 ? 10.605 4.261 3.819 1.00 82.12 105 ALA A N 1
ATOM 776 C CA . ALA A 1 105 ? 11.522 3.149 3.570 1.00 82.12 105 ALA A CA 1
ATOM 777 C C . ALA A 1 105 ? 11.029 2.258 2.418 1.00 82.12 105 ALA A C 1
ATOM 779 O O . ALA A 1 105 ? 11.788 1.917 1.512 1.00 82.12 105 ALA A O 1
ATOM 780 N N . TRP A 1 106 ? 9.734 1.937 2.407 1.00 79.19 106 TRP A N 1
ATOM 781 C CA . TRP A 1 106 ? 9.128 1.130 1.351 1.00 79.19 106 TRP A CA 1
ATOM 782 C C . TRP A 1 106 ? 9.126 1.845 -0.007 1.00 79.19 106 TRP A C 1
ATOM 784 O O . TRP A 1 106 ? 9.452 1.228 -1.020 1.00 79.19 106 TRP A O 1
ATOM 794 N N . ALA A 1 107 ? 8.806 3.144 -0.038 1.00 77.19 107 ALA A N 1
ATOM 795 C CA . ALA A 1 107 ? 8.835 3.957 -1.253 1.00 77.19 107 ALA A CA 1
ATOM 796 C C . ALA A 1 107 ? 10.243 4.045 -1.849 1.00 77.19 107 ALA A C 1
ATOM 798 O O . ALA A 1 107 ? 10.384 3.927 -3.060 1.00 77.19 107 ALA A O 1
ATOM 799 N N . VAL A 1 108 ? 11.279 4.193 -1.016 1.00 78.44 108 VAL A N 1
ATOM 800 C CA . VAL A 1 108 ? 12.678 4.202 -1.468 1.00 78.44 108 VAL A CA 1
ATOM 801 C C . VAL A 1 108 ? 13.058 2.860 -2.090 1.00 78.44 108 VAL A C 1
ATOM 803 O O . VAL A 1 108 ? 13.593 2.845 -3.194 1.00 78.44 108 VAL A O 1
ATOM 806 N N . ILE A 1 109 ? 12.730 1.740 -1.437 1.00 79.31 109 ILE A N 1
ATOM 807 C CA . ILE A 1 109 ? 13.007 0.392 -1.964 1.00 79.31 109 ILE A CA 1
ATOM 808 C C . ILE A 1 109 ? 12.313 0.175 -3.315 1.00 79.31 109 ILE A C 1
ATOM 810 O O . ILE A 1 109 ? 12.926 -0.311 -4.261 1.00 79.31 109 ILE A O 1
ATOM 814 N N . TYR A 1 110 ? 11.036 0.538 -3.433 1.00 71.94 110 TYR A N 1
ATOM 815 C CA . TYR A 1 110 ? 10.304 0.352 -4.687 1.00 71.94 110 TYR A CA 1
ATOM 816 C C . TYR A 1 110 ? 10.725 1.332 -5.777 1.00 71.94 110 TYR A C 1
ATOM 818 O O . TYR A 1 110 ? 10.743 0.953 -6.944 1.00 71.94 110 TYR A O 1
ATOM 826 N N . ALA A 1 111 ? 11.074 2.569 -5.427 1.00 76.88 111 ALA A N 1
ATOM 827 C CA . ALA A 1 111 ? 11.565 3.539 -6.394 1.00 76.88 111 ALA A CA 1
ATOM 828 C C . ALA A 1 111 ? 12.901 3.088 -6.985 1.00 76.88 111 ALA A C 1
ATOM 830 O O . ALA A 1 111 ? 13.052 3.139 -8.199 1.00 76.88 111 ALA A O 1
ATOM 831 N N . THR A 1 112 ? 13.840 2.592 -6.173 1.00 78.06 112 THR A N 1
ATOM 832 C CA . THR A 1 112 ? 15.138 2.113 -6.674 1.00 78.06 112 THR A CA 1
ATOM 833 C C . THR A 1 112 ? 14.980 0.869 -7.541 1.00 78.06 112 THR A C 1
ATOM 835 O O . THR A 1 112 ? 15.437 0.863 -8.681 1.00 78.06 112 THR A O 1
ATOM 838 N N . VAL A 1 113 ? 14.273 -0.156 -7.056 1.00 80.44 113 VAL A N 1
ATOM 839 C CA . VAL A 1 113 ? 14.033 -1.390 -7.823 1.00 80.44 113 VAL A CA 1
ATOM 840 C C . VAL A 1 113 ? 13.229 -1.101 -9.093 1.00 80.44 113 VAL A C 1
ATOM 842 O O . VAL A 1 113 ? 13.557 -1.607 -10.164 1.00 80.44 113 VAL A O 1
ATOM 845 N N . GLY A 1 114 ? 12.199 -0.260 -8.994 1.00 74.31 114 GLY A N 1
ATOM 846 C CA . GLY A 1 114 ? 11.338 0.120 -10.109 1.00 74.31 114 GLY A CA 1
ATOM 847 C C . GLY A 1 114 ? 12.071 0.929 -11.175 1.00 74.31 114 GLY A C 1
ATOM 848 O O . GLY A 1 114 ? 11.937 0.618 -12.353 1.00 74.31 114 GLY A O 1
ATOM 849 N N . LEU A 1 115 ? 12.883 1.917 -10.788 1.00 77.75 115 LEU A N 1
ATOM 850 C CA . LEU A 1 115 ? 13.690 2.698 -11.73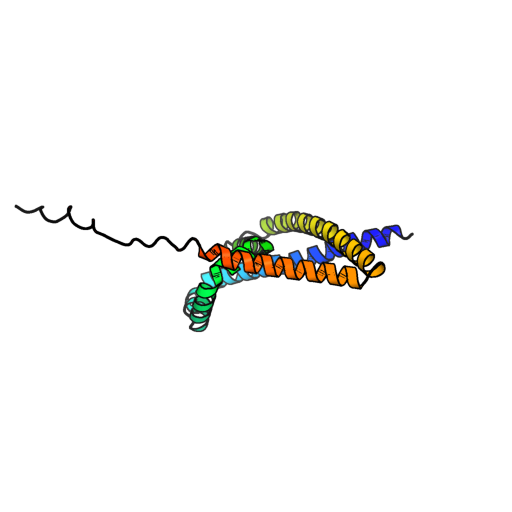3 1.00 77.75 115 LEU A CA 1
ATOM 851 C C . LEU A 1 115 ? 14.711 1.828 -12.458 1.00 77.75 115 LEU A C 1
ATOM 853 O O . LEU A 1 115 ? 14.823 1.936 -13.675 1.00 77.75 115 LEU A O 1
ATOM 857 N N . VAL A 1 116 ? 15.402 0.935 -11.742 1.00 83.12 116 VAL A N 1
ATOM 858 C CA . VAL A 1 116 ? 16.345 -0.015 -12.356 1.00 83.12 116 VAL A CA 1
ATOM 859 C C . VAL A 1 116 ? 15.621 -0.936 -13.338 1.00 83.12 116 VAL A C 1
ATOM 861 O O . VAL A 1 116 ? 16.079 -1.111 -14.463 1.00 83.12 116 VAL A O 1
ATOM 864 N N . ALA A 1 117 ? 14.464 -1.480 -12.955 1.00 78.56 117 ALA A N 1
ATOM 865 C CA . ALA A 1 117 ? 13.679 -2.354 -13.823 1.00 78.56 117 ALA A CA 1
ATOM 866 C C . ALA A 1 117 ? 13.149 -1.627 -15.070 1.00 78.56 117 ALA A C 1
ATOM 868 O O . ALA A 1 117 ? 13.206 -2.176 -16.168 1.00 78.56 117 ALA A O 1
ATOM 869 N N . VAL A 1 118 ? 12.656 -0.394 -14.923 1.00 77.75 118 VAL A N 1
ATOM 870 C CA . VAL A 1 118 ? 12.155 0.423 -16.039 1.00 77.75 118 VAL A CA 1
ATOM 871 C C . VAL A 1 118 ? 13.294 0.828 -16.970 1.00 77.75 118 VAL A C 1
ATOM 873 O O . VAL A 1 118 ? 13.137 0.711 -18.181 1.00 77.75 118 VAL A O 1
ATOM 876 N N . ALA A 1 119 ? 14.441 1.251 -16.433 1.00 80.50 119 ALA A N 1
ATOM 877 C CA . ALA A 1 119 ? 15.617 1.585 -17.234 1.00 80.50 119 ALA A CA 1
ATOM 878 C C . ALA A 1 119 ? 16.110 0.369 -18.031 1.00 80.50 119 ALA A C 1
ATOM 880 O O . ALA A 1 119 ? 16.242 0.456 -19.249 1.00 80.50 119 ALA A O 1
ATOM 881 N N . ALA A 1 120 ? 16.266 -0.784 -17.372 1.00 80.50 120 ALA A N 1
ATOM 882 C CA . ALA A 1 120 ? 16.661 -2.032 -18.023 1.00 80.50 120 ALA A CA 1
ATOM 883 C C . ALA A 1 120 ? 15.659 -2.467 -19.103 1.00 80.50 120 ALA A C 1
ATOM 885 O O . ALA A 1 120 ? 16.047 -2.957 -20.162 1.00 80.50 120 ALA A O 1
ATOM 886 N N . TRP A 1 121 ? 14.361 -2.263 -18.867 1.00 79.12 121 TRP A N 1
ATOM 887 C CA . TRP A 1 121 ? 13.338 -2.548 -19.867 1.00 79.12 121 TRP A CA 1
ATOM 888 C C . TRP A 1 121 ? 13.442 -1.602 -21.061 1.00 79.12 121 TRP A C 1
ATOM 890 O O . TRP A 1 121 ? 13.415 -2.066 -22.198 1.00 79.12 121 TRP A O 1
ATOM 900 N N . PHE A 1 122 ? 13.568 -0.293 -20.838 1.00 82.50 122 PHE A N 1
ATOM 901 C CA . PHE A 1 122 ? 13.707 0.677 -21.924 1.00 82.50 122 PHE A CA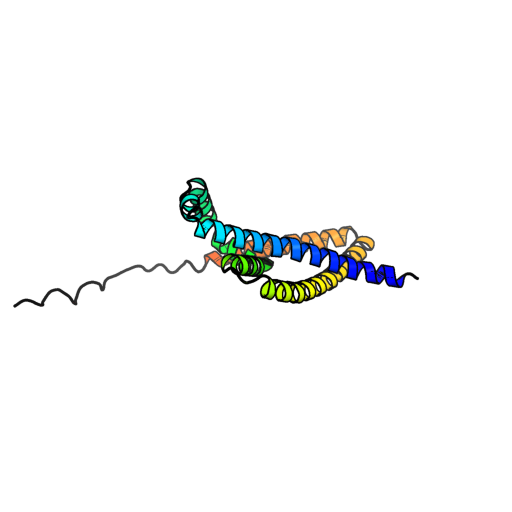 1
ATOM 902 C C . PHE A 1 122 ? 14.958 0.415 -22.761 1.00 82.50 122 PHE A C 1
ATOM 904 O O . PHE A 1 122 ? 14.865 0.421 -23.986 1.00 82.50 122 PHE A O 1
ATOM 911 N N . GLU A 1 123 ? 16.095 0.116 -22.133 1.00 84.62 123 GLU A N 1
ATOM 912 C CA . GLU A 1 123 ? 17.307 -0.300 -22.846 1.00 84.62 123 GLU A CA 1
ATOM 913 C C . GLU A 1 123 ? 17.056 -1.555 -23.687 1.00 84.62 123 GLU A C 1
ATOM 915 O O . GLU A 1 123 ? 17.357 -1.572 -24.882 1.00 84.62 123 GLU A O 1
ATOM 920 N N . LEU A 1 124 ? 16.421 -2.578 -23.107 1.00 81.06 124 LEU A N 1
ATOM 921 C CA . LEU A 1 124 ? 16.084 -3.802 -23.830 1.00 81.06 124 LEU A CA 1
ATOM 922 C C . LEU A 1 124 ? 15.130 -3.538 -25.000 1.00 81.06 124 LEU A C 1
ATOM 924 O O . LEU A 1 124 ? 15.299 -4.115 -26.069 1.00 81.06 124 LEU A O 1
ATOM 928 N N . PHE A 1 125 ? 14.145 -2.662 -24.819 1.00 81.62 125 PHE A N 1
ATOM 929 C CA . PHE A 1 125 ? 13.180 -2.298 -25.852 1.00 81.62 125 PHE A CA 1
ATOM 930 C C . PHE A 1 125 ? 13.835 -1.531 -27.003 1.00 81.62 125 PHE A C 1
ATOM 932 O O . PHE A 1 125 ? 13.488 -1.763 -28.157 1.00 81.62 125 PHE A O 1
ATOM 939 N N . LEU A 1 126 ? 14.796 -0.652 -26.710 1.00 84.62 126 LEU A N 1
ATOM 940 C CA . LEU A 1 126 ? 15.533 0.101 -27.727 1.00 84.62 126 LEU A CA 1
ATOM 941 C C . LEU A 1 126 ? 16.503 -0.784 -28.520 1.00 84.62 126 LEU A C 1
ATOM 943 O O . LEU A 1 126 ? 16.664 -0.577 -29.719 1.00 84.62 126 LEU A O 1
ATOM 947 N N . VAL A 1 127 ? 17.119 -1.782 -27.877 1.00 86.56 127 VAL A N 1
ATOM 948 C CA . VAL A 1 127 ? 17.989 -2.765 -28.549 1.00 86.56 127 VAL A CA 1
ATOM 949 C C . VAL A 1 127 ? 17.166 -3.781 -29.345 1.00 86.56 127 VAL A C 1
ATOM 951 O O . VAL A 1 127 ? 17.528 -4.144 -30.462 1.00 86.56 127 VAL A O 1
ATOM 954 N N . SER A 1 128 ? 16.056 -4.261 -28.781 1.00 85.06 128 SER A N 1
ATOM 955 C CA . SER A 1 128 ? 15.161 -5.224 -29.420 1.00 85.06 128 SER A CA 1
ATOM 956 C C . SER A 1 128 ? 13.738 -5.112 -28.858 1.00 85.06 128 SER A C 1
ATOM 958 O O . SER A 1 128 ? 13.424 -5.706 -27.818 1.00 85.06 128 SER A O 1
ATOM 960 N N . PRO A 1 129 ? 12.823 -4.436 -29.578 1.00 85.12 129 PRO A N 1
ATOM 961 C CA . PRO A 1 129 ? 11.425 -4.322 -29.165 1.00 85.12 129 PRO A CA 1
ATOM 962 C C . PRO A 1 129 ? 10.767 -5.693 -28.966 1.00 85.12 129 PRO A C 1
ATOM 964 O O . PRO A 1 129 ? 10.032 -5.912 -28.003 1.00 85.12 129 PRO A O 1
ATOM 967 N N . TRP A 1 130 ? 11.093 -6.651 -29.837 1.00 88.38 130 TRP A N 1
ATOM 968 C CA . TRP A 1 130 ? 10.600 -8.025 -29.754 1.00 88.38 130 TRP A CA 1
ATOM 969 C C . TRP A 1 130 ? 11.188 -8.793 -28.568 1.00 88.38 130 TRP A C 1
ATOM 971 O O . TRP A 1 130 ? 10.477 -9.584 -27.952 1.00 88.38 130 TRP A O 1
ATOM 981 N N . GLY A 1 131 ? 12.445 -8.529 -28.198 1.00 80.56 131 GLY A N 1
ATOM 982 C CA . GLY A 1 131 ? 13.063 -9.074 -26.988 1.00 80.56 131 GLY A CA 1
ATOM 983 C C . GLY A 1 131 ? 12.360 -8.597 -25.717 1.00 80.56 131 GLY A C 1
ATOM 984 O O . GLY A 1 131 ? 12.032 -9.407 -24.853 1.00 80.56 131 GLY A O 1
ATOM 985 N N . ALA A 1 132 ? 12.033 -7.306 -25.633 1.00 77.38 132 ALA A N 1
ATOM 986 C CA . ALA A 1 132 ? 11.262 -6.755 -24.519 1.00 77.38 132 ALA A CA 1
ATOM 987 C C . ALA A 1 132 ? 9.842 -7.347 -24.436 1.00 77.38 132 ALA A C 1
ATOM 989 O O . ALA A 1 132 ? 9.385 -7.712 -23.350 1.00 77.38 132 ALA A O 1
ATOM 990 N N . VAL A 1 133 ? 9.160 -7.511 -25.576 1.00 84.88 133 VAL A N 1
ATOM 991 C CA . VAL A 1 133 ? 7.851 -8.186 -25.638 1.00 84.88 133 VAL A CA 1
ATOM 992 C C . VAL A 1 133 ? 7.962 -9.650 -25.205 1.00 84.88 133 VAL A C 1
ATOM 994 O O . VAL A 1 133 ? 7.115 -10.118 -24.447 1.00 84.88 133 VAL A O 1
ATOM 997 N N . ALA A 1 134 ? 9.007 -10.366 -25.625 1.00 85.44 134 ALA A N 1
ATOM 998 C CA . ALA A 1 134 ? 9.236 -11.755 -25.238 1.00 85.44 134 ALA A CA 1
ATOM 999 C C . ALA A 1 134 ? 9.498 -11.898 -23.732 1.00 85.44 134 ALA A C 1
ATOM 1001 O O . ALA A 1 134 ? 8.907 -12.769 -23.096 1.00 85.44 134 ALA A O 1
ATOM 1002 N N . VAL A 1 135 ? 10.317 -11.022 -23.139 1.00 84.38 135 VAL A N 1
ATOM 1003 C CA . VAL A 1 135 ? 10.564 -10.999 -21.687 1.00 84.38 135 VAL A CA 1
ATOM 1004 C C . VAL A 1 135 ? 9.279 -10.698 -20.919 1.00 84.38 135 VAL A C 1
ATOM 1006 O O . VAL A 1 135 ? 8.956 -11.412 -19.969 1.00 84.38 135 VAL A O 1
ATOM 1009 N N . LEU A 1 136 ? 8.496 -9.706 -21.352 1.00 83.75 136 LEU A N 1
ATOM 1010 C CA . LEU A 1 136 ? 7.200 -9.413 -20.740 1.00 83.75 136 LEU A CA 1
ATOM 1011 C C . LEU A 1 136 ? 6.241 -10.607 -20.845 1.00 83.75 136 LEU A C 1
ATOM 1013 O O . LEU A 1 136 ? 5.622 -10.995 -19.852 1.00 83.75 136 LEU A O 1
ATOM 1017 N N . ALA A 1 137 ? 6.136 -11.221 -22.023 1.00 86.06 137 ALA A N 1
ATOM 1018 C CA . ALA A 1 137 ? 5.303 -12.399 -22.230 1.00 86.06 137 ALA A CA 1
ATOM 1019 C C . ALA A 1 137 ? 5.745 -13.560 -21.328 1.00 86.06 137 ALA A C 1
ATOM 1021 O O . ALA A 1 137 ? 4.901 -14.198 -20.700 1.00 86.06 137 ALA A O 1
ATOM 1022 N N . LEU A 1 138 ? 7.054 -13.792 -21.191 1.00 88.50 138 LEU A N 1
ATOM 1023 C CA . LEU A 1 138 ? 7.610 -14.822 -20.316 1.00 88.50 138 LEU A CA 1
ATOM 1024 C C . LEU A 1 138 ? 7.268 -14.558 -18.845 1.00 88.50 138 LEU A C 1
ATOM 1026 O O . LEU A 1 138 ? 6.860 -15.480 -18.143 1.00 88.50 138 LEU A O 1
ATOM 1030 N N . LEU A 1 139 ? 7.371 -13.308 -18.383 1.00 83.31 139 LEU A N 1
ATOM 1031 C CA . LEU A 1 139 ? 6.994 -12.917 -17.022 1.00 83.31 139 LEU A CA 1
ATOM 1032 C C . LEU A 1 139 ? 5.501 -13.147 -16.763 1.00 83.31 139 LEU A C 1
ATOM 1034 O O . LEU A 1 139 ? 5.138 -13.718 -15.734 1.00 83.31 139 LEU A O 1
ATOM 1038 N N . VAL A 1 140 ? 4.630 -12.770 -17.703 1.00 85.69 140 VAL A N 1
ATOM 1039 C CA . VAL A 1 140 ? 3.182 -13.021 -17.600 1.00 85.69 140 VAL A CA 1
ATOM 1040 C C . VAL A 1 140 ? 2.897 -14.520 -17.562 1.00 85.69 140 VAL A C 1
ATOM 1042 O O . VAL A 1 140 ? 2.151 -14.979 -16.696 1.00 85.69 140 VAL A O 1
ATOM 1045 N N . VAL A 1 141 ? 3.511 -15.300 -18.454 1.00 88.19 141 VAL A N 1
ATOM 1046 C CA . VAL A 1 141 ? 3.361 -16.760 -18.488 1.00 88.19 141 VAL A CA 1
ATOM 1047 C C . VAL A 1 141 ? 3.862 -17.384 -17.193 1.00 88.19 141 VAL A C 1
ATOM 1049 O O . VAL A 1 141 ? 3.161 -18.225 -16.642 1.00 88.19 141 VAL A O 1
ATOM 1052 N N . LEU A 1 142 ? 5.008 -16.954 -16.665 1.00 84.31 142 LEU A N 1
ATOM 1053 C CA . LEU A 1 142 ? 5.556 -17.438 -15.400 1.00 84.31 142 LEU A CA 1
ATOM 1054 C C . LEU A 1 142 ? 4.605 -17.139 -14.242 1.00 84.31 142 LEU A C 1
ATOM 1056 O O . LEU A 1 142 ? 4.294 -18.038 -13.466 1.00 84.31 142 LEU A O 1
ATOM 1060 N N . VAL A 1 143 ? 4.080 -15.917 -14.144 1.00 79.44 143 VAL A N 1
ATOM 1061 C CA . VAL A 1 143 ? 3.096 -15.555 -13.113 1.00 79.44 143 VAL A CA 1
ATOM 1062 C C . VAL A 1 143 ? 1.838 -16.412 -13.253 1.00 79.44 143 VAL A C 1
ATOM 1064 O O . VAL A 1 143 ? 1.395 -17.018 -12.279 1.00 79.44 143 VAL A O 1
ATOM 1067 N N . VAL A 1 144 ? 1.285 -16.547 -14.460 1.00 81.12 144 VAL A N 1
ATOM 1068 C CA . VAL A 1 144 ? 0.107 -17.390 -14.721 1.00 81.12 144 VAL A CA 1
ATOM 1069 C C . VAL A 1 144 ? 0.395 -18.862 -14.411 1.00 81.12 144 VAL A C 1
ATOM 1071 O O . VAL A 1 144 ? -0.458 -19.542 -13.839 1.00 81.12 144 VAL A O 1
ATOM 1074 N N . ALA A 1 145 ? 1.585 -19.361 -14.738 1.00 81.75 145 ALA A N 1
ATOM 1075 C CA . ALA A 1 145 ? 2.020 -20.727 -14.483 1.00 81.75 145 ALA A CA 1
ATOM 1076 C C . ALA A 1 145 ? 2.215 -20.984 -12.990 1.00 81.75 145 ALA A C 1
ATOM 1078 O O . ALA A 1 145 ? 1.709 -21.984 -12.499 1.00 81.75 145 ALA A O 1
ATOM 1079 N N . LEU A 1 146 ? 2.841 -20.075 -12.240 1.00 77.56 146 LEU A N 1
ATOM 1080 C CA . LEU A 1 146 ? 2.963 -20.157 -10.782 1.00 77.56 146 LEU A CA 1
ATOM 1081 C C . LEU A 1 146 ? 1.584 -20.131 -10.115 1.00 77.56 146 LEU A C 1
ATOM 1083 O O .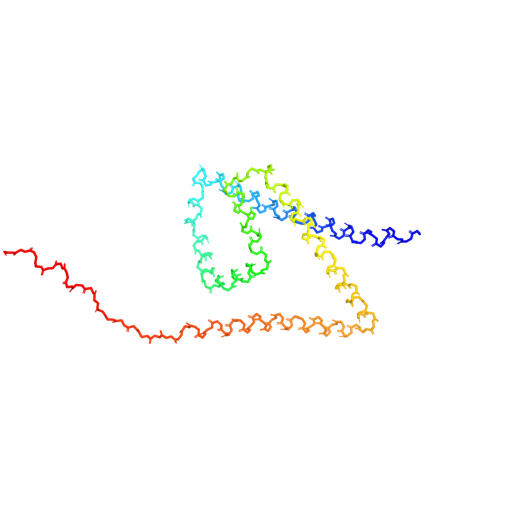 LEU A 1 146 ? 1.297 -20.950 -9.239 1.00 77.56 146 LEU A O 1
ATOM 1087 N N . LEU A 1 147 ? 0.693 -19.249 -10.573 1.00 74.62 147 LEU A N 1
ATOM 1088 C CA . LEU A 1 147 ? -0.688 -19.187 -10.097 1.00 74.62 147 LEU A CA 1
ATOM 1089 C C . LEU A 1 147 ? -1.462 -20.472 -10.424 1.00 74.62 147 LEU A C 1
ATOM 1091 O O . LEU A 1 147 ? -2.252 -20.928 -9.601 1.00 74.62 147 LEU A O 1
ATOM 1095 N N . ARG A 1 148 ? -1.243 -21.088 -11.591 1.00 79.00 148 ARG A N 1
ATOM 1096 C CA . ARG A 1 148 ? -1.874 -22.359 -11.994 1.00 79.00 148 ARG A CA 1
ATOM 1097 C C . ARG A 1 148 ? -1.263 -23.577 -11.304 1.00 79.00 148 ARG A C 1
ATOM 1099 O O . ARG A 1 148 ? -1.998 -24.479 -10.920 1.00 79.00 148 ARG A O 1
ATOM 1106 N N . HIS A 1 149 ? 0.049 -23.607 -11.116 1.00 66.94 149 HIS A N 1
ATOM 1107 C CA . HIS A 1 149 ? 0.766 -24.697 -10.465 1.00 66.94 149 HIS A CA 1
ATOM 1108 C C . HIS A 1 149 ? 0.369 -24.786 -8.996 1.00 66.94 149 HIS A C 1
ATOM 1110 O O . HIS A 1 149 ? -0.011 -25.860 -8.539 1.00 66.94 149 HIS A O 1
ATOM 1116 N N . ARG A 1 150 ? 0.320 -23.648 -8.289 1.00 61.00 150 ARG A N 1
ATOM 1117 C CA . ARG A 1 150 ? -0.173 -23.592 -6.902 1.00 61.00 150 ARG A CA 1
ATOM 1118 C C . ARG A 1 150 ? -1.639 -24.018 -6.771 1.00 61.00 150 ARG A C 1
ATOM 1120 O O . ARG A 1 150 ? -2.007 -24.576 -5.745 1.00 61.00 150 ARG A O 1
ATOM 1127 N N . ARG A 1 151 ? -2.469 -23.825 -7.808 1.00 61.22 151 ARG A N 1
ATOM 1128 C CA . ARG A 1 151 ? -3.843 -24.368 -7.850 1.00 61.22 151 ARG A CA 1
ATOM 1129 C C . ARG A 1 151 ? -3.879 -25.893 -7.990 1.00 61.22 151 ARG A C 1
ATOM 1131 O O . ARG A 1 151 ? -4.816 -26.502 -7.498 1.00 61.22 151 ARG A O 1
ATOM 1138 N N . ARG A 1 152 ? -2.895 -26.503 -8.662 1.00 58.59 152 ARG A N 1
ATOM 1139 C CA . ARG A 1 152 ? -2.839 -27.959 -8.896 1.00 58.59 152 ARG A CA 1
ATOM 1140 C C . ARG A 1 152 ? -2.222 -28.725 -7.727 1.00 58.59 152 ARG A C 1
ATOM 1142 O O . ARG A 1 152 ? -2.719 -29.784 -7.374 1.00 58.59 152 ARG A O 1
ATOM 1149 N N . THR A 1 153 ? -1.184 -28.182 -7.094 1.00 53.62 153 THR A N 1
ATOM 1150 C CA . THR A 1 153 ? -0.526 -28.826 -5.939 1.00 53.62 153 THR A CA 1
ATOM 1151 C C . THR A 1 153 ? -1.290 -28.654 -4.623 1.00 53.62 153 THR A C 1
ATOM 1153 O O . THR A 1 153 ? -1.105 -29.453 -3.714 1.00 53.62 153 THR A O 1
ATOM 1156 N N . GLY A 1 154 ? -2.213 -27.690 -4.527 1.00 49.19 154 GLY A N 1
ATOM 1157 C CA . GLY A 1 154 ? -3.111 -27.546 -3.372 1.00 49.19 154 GLY A CA 1
ATOM 1158 C C . GLY A 1 154 ? -4.226 -28.600 -3.270 1.00 49.19 154 GLY A C 1
ATOM 1159 O O . GLY A 1 154 ? -4.952 -28.600 -2.284 1.00 49.19 154 GLY A O 1
ATOM 1160 N N . GLY A 1 155 ? -4.375 -29.482 -4.268 1.00 47.22 155 GLY A N 1
ATOM 1161 C CA . GLY A 1 155 ? -5.394 -30.541 -4.290 1.00 47.22 155 GLY A CA 1
ATOM 1162 C C . GLY A 1 155 ? -4.952 -31.892 -3.716 1.00 47.22 155 GLY A C 1
ATOM 1163 O O . GLY A 1 155 ? -5.777 -32.790 -3.617 1.00 47.22 155 GLY A O 1
ATOM 1164 N N . ILE A 1 156 ? -3.678 -32.060 -3.339 1.00 45.88 156 ILE A N 1
ATOM 1165 C CA . ILE A 1 156 ? -3.137 -33.372 -2.924 1.00 45.88 156 ILE A CA 1
ATOM 1166 C C . ILE A 1 156 ? -3.161 -33.566 -1.393 1.00 45.88 156 ILE A C 1
ATOM 1168 O O . ILE A 1 156 ? -3.077 -34.689 -0.914 1.00 45.88 156 ILE A O 1
ATOM 1172 N N . ALA A 1 157 ? -3.393 -32.513 -0.601 1.00 42.81 157 ALA A N 1
ATOM 1173 C CA . ALA A 1 157 ? -3.522 -32.640 0.859 1.00 42.81 157 ALA A CA 1
ATOM 1174 C C . ALA A 1 157 ? -4.925 -33.087 1.335 1.00 42.81 157 ALA A C 1
ATOM 1176 O O . ALA A 1 157 ? -5.156 -33.186 2.536 1.00 42.81 157 ALA A O 1
ATOM 1177 N N . ALA A 1 158 ? -5.862 -33.347 0.415 1.00 45.69 158 ALA A N 1
ATOM 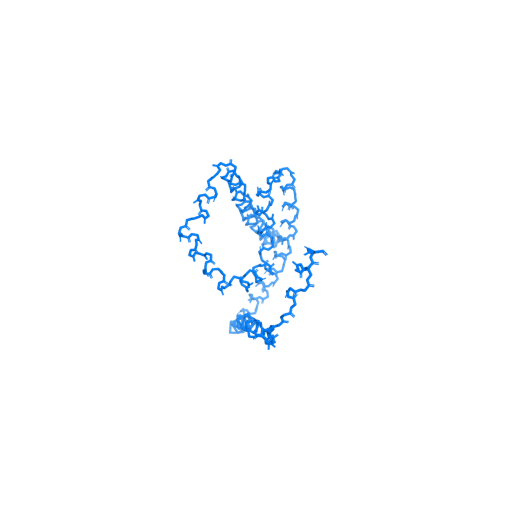1178 C CA . ALA A 1 158 ? -7.231 -33.781 0.715 1.00 45.69 158 ALA A CA 1
ATOM 1179 C C . ALA A 1 158 ? -7.494 -35.242 0.301 1.00 45.69 158 ALA A C 1
ATOM 1181 O O . ALA A 1 158 ? -8.597 -35.587 -0.114 1.00 45.69 158 ALA A O 1
ATOM 1182 N N . ALA A 1 159 ? -6.480 -36.102 0.401 1.00 40.91 159 ALA A N 1
ATOM 1183 C CA . ALA A 1 159 ? -6.631 -37.541 0.220 1.00 40.91 159 ALA A CA 1
ATOM 1184 C C . ALA A 1 159 ? -5.994 -38.301 1.388 1.00 40.91 159 ALA A C 1
ATOM 1186 O O . ALA A 1 159 ? -4.930 -38.896 1.266 1.00 40.91 159 ALA A O 1
ATOM 1187 N N . ALA A 1 160 ? -6.692 -38.286 2.520 1.00 33.78 160 ALA A N 1
ATOM 1188 C CA . ALA A 1 160 ? -6.765 -39.447 3.396 1.00 33.78 160 ALA A CA 1
ATOM 1189 C C . ALA A 1 160 ? -8.171 -39.493 4.021 1.00 33.78 160 ALA A C 1
ATOM 1191 O O . ALA A 1 160 ? -8.409 -38.868 5.054 1.00 33.78 160 ALA A O 1
ATOM 1192 N N . PRO A 1 161 ? -9.138 -40.167 3.378 1.00 47.41 161 PRO A N 1
ATOM 1193 C CA . PRO A 1 161 ? -10.362 -40.578 4.030 1.00 47.41 161 PRO A CA 1
ATOM 1194 C C . PRO A 1 161 ? -10.149 -41.953 4.674 1.00 47.41 161 PRO A C 1
ATOM 1196 O O . PRO A 1 161 ? -10.019 -42.960 3.986 1.00 47.41 161 PRO A O 1
ATOM 1199 N N . SER A 1 162 ? -10.181 -41.993 6.000 1.00 42.50 162 SER A N 1
ATOM 1200 C CA . SER A 1 162 ? -10.732 -43.131 6.734 1.00 42.50 162 SER A CA 1
ATOM 1201 C C . SER A 1 162 ? -11.430 -42.583 7.972 1.00 42.50 162 SER A C 1
ATOM 1203 O O . SER A 1 162 ? -10.818 -42.274 8.992 1.00 42.50 162 SER A O 1
ATOM 1205 N N . SER A 1 163 ? -12.725 -42.360 7.782 1.00 46.28 163 SER A N 1
ATOM 1206 C CA . SER A 1 163 ? -13.754 -42.115 8.789 1.00 46.28 163 SER A CA 1
ATOM 1207 C C . SER A 1 163 ? -13.960 -43.380 9.678 1.00 46.28 163 SER A C 1
ATOM 1209 O O . SER A 1 163 ? -13.165 -44.311 9.585 1.00 46.28 163 SER A O 1
ATOM 1211 N N . PRO A 1 164 ? -15.036 -43.497 10.474 1.00 56.28 164 PRO A N 1
ATOM 1212 C CA . PRO A 1 164 ? -15.178 -42.989 11.844 1.00 56.28 164 PRO A CA 1
ATOM 1213 C C . PRO A 1 164 ? -15.716 -44.082 12.799 1.00 56.28 164 PRO A C 1
ATOM 1215 O O . PRO A 1 164 ? -16.731 -44.687 12.489 1.00 56.28 164 PRO A O 1
ATOM 1218 N N . GLU A 1 165 ? -15.173 -44.306 13.996 1.00 43.59 165 GLU A N 1
ATOM 1219 C CA . GLU A 1 165 ? -15.885 -45.203 14.925 1.00 43.59 165 GLU A CA 1
ATOM 1220 C C . GLU A 1 165 ? -15.543 -44.934 16.400 1.00 43.59 165 GLU A C 1
ATOM 1222 O O . GLU A 1 165 ? -14.403 -45.069 16.826 1.00 43.59 165 GLU A O 1
ATOM 1227 N N . GLN A 1 166 ? -16.579 -44.515 17.132 1.00 46.09 166 GLN A N 1
ATOM 1228 C CA . GLN A 1 166 ? -16.925 -44.945 18.492 1.00 46.09 166 GLN A CA 1
ATOM 1229 C C . GLN A 1 166 ? -15.854 -44.882 19.596 1.00 46.09 166 GLN A C 1
ATOM 1231 O O . GLN A 1 166 ? -15.148 -45.844 19.850 1.00 46.09 166 GLN A O 1
ATOM 1236 N N . GLU A 1 167 ? -15.904 -43.807 20.389 1.00 43.47 167 GLU A N 1
ATOM 1237 C CA . GLU A 1 167 ? -15.891 -43.932 21.858 1.00 43.47 167 GLU A CA 1
ATOM 1238 C C . GLU A 1 167 ? -16.549 -42.691 22.495 1.00 43.47 167 GLU A C 1
ATOM 1240 O O . GLU A 1 167 ? -15.952 -41.871 23.186 1.00 43.47 167 GLU A O 1
ATOM 1245 N N . SER A 1 168 ? -17.837 -42.512 22.196 1.00 47.34 168 SER A N 1
ATOM 1246 C CA . SER A 1 168 ? -18.757 -41.882 23.141 1.00 47.34 168 SER A CA 1
ATOM 1247 C C . SER A 1 168 ? -19.492 -43.019 23.850 1.00 47.34 168 SER A C 1
ATOM 1249 O O . SER A 1 168 ? -19.832 -43.998 23.199 1.00 47.34 168 SER A O 1
ATOM 1251 N N . SER A 1 169 ? -19.738 -42.858 25.151 1.00 47.69 169 SER A N 1
ATOM 1252 C CA . SER A 1 169 ? -20.559 -43.711 26.028 1.00 47.69 169 SER A CA 1
ATOM 1253 C C . SER A 1 169 ? -19.927 -44.984 26.625 1.00 47.69 169 SER A C 1
ATOM 1255 O O . SER A 1 169 ? -20.327 -46.095 26.303 1.00 47.69 169 SER A O 1
ATOM 1257 N N . SER A 1 170 ? -19.041 -44.831 27.617 1.00 48.31 170 SER A N 1
ATOM 1258 C CA . SER A 1 170 ? -18.902 -45.834 28.699 1.00 48.31 170 SER A CA 1
ATOM 1259 C C . SER A 1 170 ? -18.611 -45.218 30.083 1.00 48.31 170 SER A C 1
ATOM 1261 O O . SER A 1 170 ? -18.040 -45.873 30.951 1.00 48.31 170 SER A O 1
ATOM 1263 N N . SER A 1 171 ? -18.983 -43.954 30.332 1.00 51.47 171 SER A N 1
ATOM 1264 C CA . SER A 1 171 ? -18.685 -43.294 31.622 1.00 51.47 171 SER A CA 1
ATOM 1265 C C . SER A 1 171 ? -19.869 -42.625 32.327 1.00 51.47 171 SER A C 1
ATOM 1267 O O . SER A 1 171 ? -19.636 -41.840 33.238 1.00 51.47 171 SER A O 1
ATOM 1269 N N . ALA A 1 172 ? -21.131 -42.893 31.966 1.00 54.12 172 ALA A N 1
ATOM 1270 C CA . ALA A 1 172 ? -22.248 -42.195 32.629 1.00 54.12 172 ALA A CA 1
ATOM 1271 C C . ALA A 1 172 ? -23.597 -42.941 32.688 1.00 54.12 172 ALA A C 1
ATOM 1273 O O . ALA A 1 172 ? -24.640 -42.293 32.712 1.00 54.12 172 ALA A O 1
ATOM 1274 N N . GLN A 1 173 ? -23.607 -44.276 32.734 1.00 58.38 173 GLN A N 1
ATOM 1275 C CA . GLN A 1 173 ? -24.797 -45.058 33.107 1.00 58.38 173 GLN A CA 1
ATOM 1276 C C . GLN A 1 173 ? -24.379 -46.233 33.998 1.00 58.38 173 GLN A C 1
ATOM 1278 O O . GLN A 1 173 ? -24.254 -47.347 33.519 1.00 58.38 173 GLN A O 1
ATOM 1283 N N . ASP A 1 174 ? -24.030 -45.934 35.252 1.00 45.56 174 ASP A N 1
ATOM 1284 C CA . ASP A 1 174 ? -24.319 -46.769 36.435 1.00 45.56 174 ASP A CA 1
ATOM 1285 C C . ASP A 1 174 ? -23.747 -46.082 37.687 1.00 45.56 174 ASP A C 1
ATOM 1287 O O . ASP A 1 174 ? -22.769 -46.483 38.311 1.00 45.56 174 ASP A O 1
ATOM 1291 N N . LEU A 1 175 ? -24.372 -44.952 38.021 1.00 54.88 175 LEU A N 1
ATOM 1292 C CA . LEU A 1 175 ? -24.471 -44.430 39.380 1.00 54.88 175 LEU A CA 1
ATOM 1293 C C . LEU A 1 175 ? -25.947 -44.598 39.756 1.00 54.88 175 LEU A C 1
ATOM 1295 O O . LEU A 1 175 ? -26.761 -43.753 39.384 1.00 54.88 175 LEU A O 1
ATOM 1299 N N . GLY A 1 176 ? -26.306 -45.697 40.428 1.00 52.38 176 GLY A N 1
ATOM 1300 C CA . GLY A 1 176 ? -27.675 -45.884 40.916 1.00 52.38 176 GLY A CA 1
ATOM 1301 C C . GLY A 1 176 ? -28.083 -47.308 41.297 1.00 52.38 176 GLY A C 1
ATOM 1302 O O . GLY A 1 176 ? -28.985 -47.836 40.658 1.00 52.38 176 GLY A O 1
ATOM 1303 N N . ALA A 1 177 ? -27.476 -47.886 42.341 1.00 43.59 177 ALA A N 1
ATOM 1304 C CA . ALA A 1 177 ? -28.114 -48.799 43.308 1.00 43.59 177 ALA A CA 1
ATOM 1305 C C . ALA A 1 177 ? -27.148 -49.108 44.460 1.00 43.59 177 ALA A C 1
ATOM 1307 O O . ALA A 1 177 ? -26.024 -49.574 44.171 1.00 43.59 177 ALA A O 1
#

Foldseek 3Di:
DCVVVVVCLLVVQLVVLLVVLCVLLVVLLVVLLVVLVCVVVVNVVVVCPDPVNVVVVVVCVVVPPLVQVVCCVPPNVSSVVSSVCNNVVPDCVVVVVVSNVVSSVVSNVCSVVVVVVVVVLVVQCVVPVVSSVVVVVVVVVVVVVVSVVCVVVVPPVPPDDDDDDDDDDDPPPDPDD

Sequence (177 aa):
MMEWIRELPLLGAVAFLYAVIWCRAGATYLVGRGARRAANRGRVAAFLDSPAVTRATALIHRWGAPVVALSFLTIGFQTAANAAAGLTGMPARRYLPALAVGGLAWAVIYATVGLVAVAAWFELFLVSPWGAVAVLALLVVLVVALLRHRRRTGGIAAAAPSSPEQESSSSAQDLGA

pLDDT: mean 71.52, std 12.31, range [33.78, 88.5]

Organism: NCBI:txid1331682

Secondary structure (DSSP, 8-state):
--SHHHHHHHHHHHHHHHHHHHHHHHHHHHHHHHHHHHHTTTHHHHHHTSHHHHHHHHHHHHHHHHHHHHHIIIIIHHHHHHHHHHHTT--HHHHHHHHHHHHHHHHHHHHHHHHHHHHHHHHHHHH-HHHHHHHHHHHHHHHHHHHHHHHHHTTSTT-----------SSSS----

Radius of gyration: 25.75 Å; chains: 1; bounding box: 52×70×73 Å

InterPro domains:
  IPR032816 VTT domain [PF09335] (16-114)